Protein AF-A0A358L7J5-F1 (afdb_monomer_lite)

Structure (mmCIF, N/CA/C/O backbone):
data_AF-A0A358L7J5-F1
#
_entry.id   AF-A0A358L7J5-F1
#
loop_
_atom_site.group_PDB
_atom_site.id
_atom_site.type_symbol
_atom_site.label_atom_id
_atom_site.label_alt_id
_atom_site.label_comp_id
_atom_site.label_asym_id
_atom_site.label_entity_id
_atom_site.label_seq_id
_atom_site.pdbx_PDB_ins_code
_atom_site.Cartn_x
_atom_site.Cartn_y
_atom_site.Cartn_z
_atom_site.occupancy
_atom_site.B_iso_or_equiv
_atom_site.auth_seq_id
_atom_site.auth_comp_id
_atom_site.auth_asym_id
_atom_site.auth_atom_id
_atom_site.pdbx_PDB_model_num
ATOM 1 N N . MET A 1 1 ? -16.372 6.024 30.060 1.00 62.66 1 MET A N 1
ATOM 2 C CA . MET A 1 1 ? -15.528 6.990 29.310 1.00 62.66 1 MET A CA 1
ATOM 3 C C . MET A 1 1 ? -14.377 6.306 28.576 1.00 62.66 1 MET A C 1
ATOM 5 O O . MET A 1 1 ? -14.178 6.604 27.405 1.00 62.66 1 MET A O 1
ATOM 9 N N . LEU A 1 2 ? -13.693 5.339 29.203 1.00 69.06 2 LEU A N 1
ATOM 10 C CA . LEU A 1 2 ? -12.608 4.554 28.590 1.00 69.06 2 LEU A CA 1
ATOM 11 C C . LEU A 1 2 ? -12.988 3.909 27.237 1.00 69.06 2 LEU A C 1
ATOM 13 O O . LEU A 1 2 ? -12.224 3.979 26.281 1.00 69.06 2 LEU A O 1
ATOM 17 N N . SER A 1 3 ? -14.206 3.363 27.122 1.00 75.69 3 SER A N 1
ATOM 18 C CA . SER A 1 3 ? -14.709 2.746 25.882 1.00 75.69 3 SER A CA 1
ATOM 19 C C . SER A 1 3 ? -14.822 3.724 24.706 1.00 75.69 3 SER A C 1
ATOM 21 O O . SER A 1 3 ? -14.524 3.352 23.574 1.00 75.69 3 SER A O 1
ATOM 23 N N . LYS A 1 4 ? -15.191 4.990 24.958 1.00 81.50 4 LYS A N 1
ATOM 24 C CA . LYS A 1 4 ? -15.222 6.043 23.927 1.00 81.50 4 LYS A CA 1
ATOM 25 C C . LYS A 1 4 ? -13.815 6.376 23.436 1.00 81.50 4 LYS A C 1
ATOM 27 O O . LYS A 1 4 ? -13.624 6.485 22.232 1.00 81.50 4 LYS A O 1
ATOM 32 N N . ILE A 1 5 ? -12.845 6.486 24.347 1.00 84.44 5 ILE A N 1
ATOM 33 C CA . ILE A 1 5 ? -11.447 6.801 24.011 1.00 84.44 5 ILE A CA 1
ATOM 34 C C . ILE A 1 5 ? -10.820 5.665 23.195 1.00 84.44 5 ILE A C 1
ATOM 36 O O . ILE A 1 5 ? -10.238 5.920 22.147 1.00 84.44 5 ILE A O 1
ATOM 40 N N . ILE A 1 6 ? -11.013 4.408 23.607 1.00 81.88 6 ILE A N 1
ATOM 41 C CA . ILE A 1 6 ? -10.518 3.232 22.869 1.00 81.88 6 ILE A CA 1
ATOM 42 C C . ILE A 1 6 ? -11.108 3.180 21.454 1.00 81.88 6 ILE A C 1
ATOM 44 O O . ILE A 1 6 ? -10.398 2.878 20.494 1.00 81.88 6 ILE A O 1
ATOM 48 N N . ARG A 1 7 ? -12.398 3.503 21.303 1.00 82.00 7 ARG A N 1
ATOM 49 C CA . ARG A 1 7 ? -13.056 3.551 19.992 1.00 82.00 7 ARG A CA 1
ATOM 50 C C . ARG A 1 7 ? -12.488 4.664 19.105 1.00 82.00 7 ARG A C 1
ATOM 52 O O . ARG A 1 7 ? -12.294 4.450 17.913 1.00 82.00 7 ARG A O 1
ATOM 59 N N . LEU A 1 8 ? -12.180 5.819 19.693 1.00 83.88 8 LEU A N 1
ATOM 60 C CA . LEU A 1 8 ? -11.589 6.961 18.992 1.00 83.88 8 LEU A CA 1
ATOM 61 C C . LEU A 1 8 ? -10.160 6.668 18.520 1.00 83.88 8 LEU A C 1
ATOM 63 O O . LEU A 1 8 ? -9.844 6.889 17.357 1.00 83.88 8 LEU A O 1
ATOM 67 N N . VAL A 1 9 ? -9.325 6.099 19.393 1.00 84.06 9 VAL A N 1
ATOM 68 C CA . VAL A 1 9 ? -7.949 5.699 19.056 1.00 84.06 9 VAL A CA 1
ATOM 69 C C . VAL A 1 9 ? -7.947 4.644 17.951 1.00 84.06 9 VAL A C 1
ATOM 71 O O . VAL A 1 9 ? -7.150 4.730 17.023 1.00 84.06 9 VAL A O 1
ATOM 74 N N . ARG A 1 10 ? -8.873 3.680 17.990 1.00 79.81 10 ARG A N 1
ATOM 75 C CA . ARG A 1 10 ? -8.996 2.661 16.939 1.00 79.81 10 ARG A CA 1
ATOM 76 C C . ARG A 1 10 ? -9.351 3.266 15.577 1.00 79.81 10 ARG A C 1
ATOM 78 O O . ARG A 1 10 ? -8.755 2.872 14.581 1.00 79.81 10 ARG A O 1
ATOM 85 N N . LYS A 1 11 ? -10.273 4.236 15.538 1.00 81.56 11 LYS A N 1
ATOM 86 C CA . LYS A 1 11 ? -10.601 4.975 14.308 1.00 81.56 11 LYS A CA 1
ATOM 87 C C . LYS A 1 11 ? -9.413 5.771 13.784 1.00 81.56 11 LYS A C 1
ATOM 89 O O . LYS A 1 11 ? -9.110 5.683 12.602 1.00 81.56 11 LY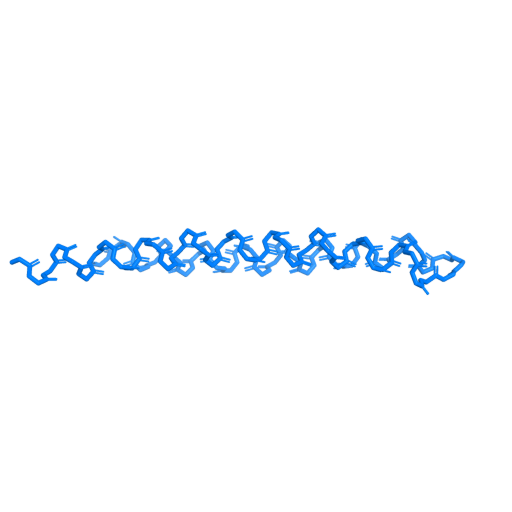S A O 1
ATOM 94 N N . LEU A 1 12 ? -8.707 6.469 14.672 1.00 84.75 12 LEU A N 1
ATOM 95 C CA . LEU A 1 12 ? -7.513 7.225 14.308 1.00 84.75 12 LEU A CA 1
ATOM 96 C C . LEU A 1 12 ? -6.436 6.313 13.705 1.00 84.75 12 LEU A C 1
ATOM 98 O O . LEU A 1 12 ? -5.874 6.632 12.665 1.00 84.75 12 LEU A O 1
ATOM 102 N N . ILE A 1 13 ? -6.178 5.151 14.314 1.00 82.94 13 ILE A N 1
ATOM 103 C CA . ILE A 1 13 ? -5.221 4.169 13.782 1.00 82.94 13 ILE A CA 1
ATOM 104 C C . ILE A 1 13 ? -5.669 3.666 12.405 1.00 82.94 13 ILE A C 1
ATOM 106 O O . ILE A 1 13 ? -4.838 3.555 11.508 1.00 82.94 13 ILE A O 1
ATOM 110 N N . ALA A 1 14 ? -6.963 3.394 12.212 1.00 79.81 14 ALA A N 1
ATOM 111 C CA . ALA A 1 14 ? -7.488 2.962 10.919 1.00 79.81 14 ALA A CA 1
ATOM 112 C C . ALA A 1 14 ? -7.276 4.032 9.831 1.00 79.81 14 ALA A C 1
ATOM 114 O O . ALA A 1 14 ? -6.716 3.723 8.780 1.00 79.81 14 ALA A O 1
ATOM 115 N N . GLU A 1 15 ? -7.620 5.292 10.103 1.00 82.56 15 GLU A N 1
ATOM 116 C CA . GLU A 1 15 ? -7.426 6.404 9.162 1.00 82.56 15 GLU A CA 1
ATOM 117 C C . GLU A 1 15 ? -5.945 6.654 8.85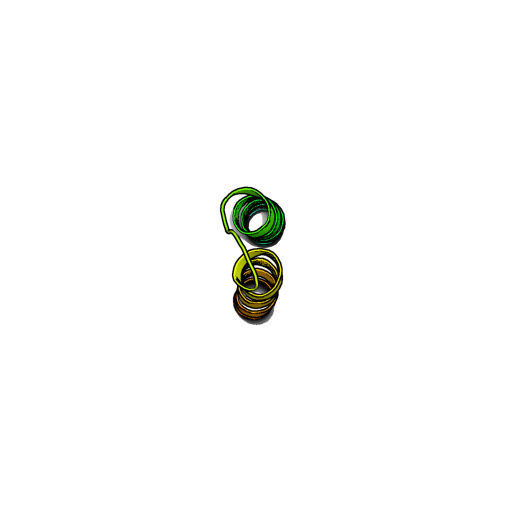2 1.00 82.56 15 GLU A C 1
ATOM 119 O O . GLU A 1 15 ? -5.558 6.728 7.684 1.00 82.56 15 GLU A O 1
ATOM 124 N N . VAL A 1 16 ? -5.098 6.712 9.884 1.00 86.62 16 VAL A N 1
ATOM 125 C CA . VAL A 1 16 ? -3.652 6.918 9.724 1.00 86.62 16 VAL A CA 1
ATOM 126 C C . VAL A 1 16 ? -3.027 5.758 8.951 1.00 86.62 16 VAL A C 1
ATOM 128 O O . VAL A 1 16 ? -2.228 5.992 8.049 1.00 86.62 16 VAL A O 1
ATOM 131 N N . SER A 1 17 ? -3.415 4.512 9.235 1.00 83.62 17 SER A N 1
ATOM 132 C CA . SER A 1 17 ? -2.894 3.344 8.518 1.00 83.62 17 SER A CA 1
ATOM 133 C C . SER A 1 17 ? -3.266 3.356 7.032 1.00 83.62 17 SER A C 1
ATOM 135 O O . SER A 1 17 ? -2.404 3.108 6.192 1.00 83.62 17 SER A O 1
ATOM 137 N N . GLY A 1 18 ? -4.506 3.720 6.687 1.00 84.12 18 GLY A N 1
ATOM 138 C CA . GLY A 1 18 ? -4.931 3.867 5.295 1.00 84.12 18 GLY A CA 1
ATOM 139 C C . GLY A 1 18 ? -4.170 4.982 4.575 1.00 84.12 18 GLY A C 1
ATOM 140 O O . GLY A 1 18 ? -3.693 4.782 3.457 1.00 84.12 18 GLY A O 1
ATOM 141 N N . GLY A 1 19 ? -3.989 6.127 5.238 1.00 88.00 19 GLY A N 1
ATOM 142 C CA . GLY A 1 19 ? -3.206 7.245 4.710 1.00 88.00 19 GLY A CA 1
ATOM 143 C C . GLY A 1 19 ? -1.732 6.895 4.486 1.00 88.00 19 GLY A C 1
ATOM 144 O O . GLY A 1 19 ? -1.171 7.235 3.445 1.00 88.00 19 GLY A O 1
ATOM 145 N N . LEU A 1 20 ? -1.114 6.160 5.416 1.00 90.25 20 LEU A N 1
ATOM 146 C CA . LEU A 1 20 ? 0.272 5.697 5.297 1.00 90.25 20 LEU A CA 1
ATOM 147 C C . LEU A 1 20 ? 0.458 4.724 4.130 1.00 90.25 20 LEU A C 1
ATOM 149 O O . LEU A 1 20 ? 1.444 4.835 3.405 1.00 90.25 20 LEU A O 1
ATOM 153 N N . VAL A 1 21 ? -0.492 3.809 3.912 1.00 90.81 21 VAL A N 1
ATOM 154 C CA . VAL A 1 21 ? -0.455 2.897 2.760 1.00 90.81 21 VAL A CA 1
ATOM 155 C C . VAL A 1 21 ? -0.499 3.691 1.455 1.00 90.81 21 VAL A C 1
ATOM 157 O O . VAL A 1 21 ? 0.341 3.473 0.588 1.00 90.81 21 VAL A O 1
ATOM 160 N N . LEU A 1 22 ? -1.408 4.661 1.326 1.00 90.88 22 LEU A N 1
ATOM 161 C CA . LEU A 1 22 ? -1.495 5.493 0.121 1.00 90.88 22 LEU A CA 1
ATOM 162 C C . LEU A 1 22 ? -0.214 6.309 -0.116 1.00 90.88 22 LEU A C 1
ATOM 164 O O . LEU A 1 22 ? 0.304 6.319 -1.232 1.00 90.88 22 LEU A O 1
ATOM 168 N N . MET A 1 23 ? 0.337 6.930 0.931 1.00 95.00 23 MET A N 1
ATOM 169 C CA . MET A 1 23 ? 1.624 7.637 0.878 1.00 95.00 23 MET A CA 1
ATOM 170 C C . MET A 1 23 ? 2.761 6.730 0.392 1.00 95.00 23 MET A C 1
ATOM 172 O O . MET A 1 23 ? 3.523 7.111 -0.501 1.00 95.00 23 MET A O 1
ATOM 176 N N . ALA A 1 24 ? 2.864 5.520 0.947 1.00 94.56 24 ALA A N 1
ATOM 177 C CA . ALA A 1 24 ? 3.891 4.553 0.574 1.00 94.56 24 ALA A CA 1
ATOM 178 C C . ALA A 1 24 ? 3.748 4.097 -0.885 1.00 94.56 24 ALA A C 1
ATOM 180 O O . ALA A 1 24 ? 4.750 3.978 -1.586 1.00 94.56 24 ALA A O 1
ATOM 181 N N . VAL A 1 25 ? 2.518 3.901 -1.365 1.00 96.00 25 VAL A N 1
ATOM 182 C CA . VAL A 1 25 ? 2.242 3.515 -2.756 1.00 96.00 25 VAL A CA 1
ATOM 183 C C . VAL A 1 25 ? 2.641 4.620 -3.722 1.00 96.00 25 VAL A C 1
ATOM 185 O O . VAL A 1 25 ? 3.382 4.359 -4.664 1.00 96.00 25 VAL A O 1
ATOM 188 N N . VAL A 1 26 ? 2.214 5.860 -3.473 1.00 96.19 26 VAL A N 1
ATOM 189 C CA . VAL A 1 26 ? 2.567 7.006 -4.326 1.00 96.19 26 VAL A CA 1
ATOM 190 C C . VAL A 1 26 ? 4.082 7.207 -4.364 1.00 96.19 26 VAL A C 1
ATOM 192 O O . VAL A 1 26 ? 4.666 7.339 -5.440 1.00 96.19 26 VAL A O 1
ATOM 195 N N . THR A 1 27 ? 4.732 7.157 -3.201 1.00 96.94 27 THR A N 1
ATOM 196 C CA . THR A 1 27 ? 6.191 7.282 -3.101 1.00 96.94 27 THR A CA 1
ATOM 197 C C . THR A 1 27 ? 6.892 6.135 -3.830 1.00 96.94 27 THR A C 1
ATOM 199 O O . THR A 1 27 ? 7.814 6.368 -4.607 1.00 96.94 27 THR A O 1
ATOM 202 N N . GLY A 1 28 ? 6.432 4.897 -3.645 1.00 96.00 28 GLY A N 1
ATOM 203 C CA . GLY A 1 28 ? 7.000 3.719 -4.295 1.00 96.00 28 GLY A CA 1
ATOM 204 C C . GLY A 1 28 ? 6.849 3.743 -5.817 1.00 96.00 28 GLY A C 1
ATOM 205 O O . GLY A 1 28 ? 7.794 3.399 -6.519 1.00 96.00 28 GLY A 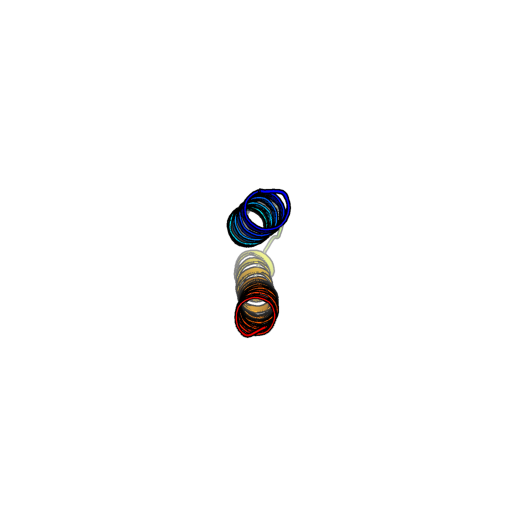O 1
ATOM 206 N N . ILE A 1 29 ? 5.707 4.207 -6.335 1.00 96.88 29 ILE A N 1
ATOM 207 C CA . ILE A 1 29 ? 5.476 4.434 -7.772 1.00 96.88 29 ILE A CA 1
ATOM 208 C C . ILE A 1 29 ? 6.498 5.435 -8.306 1.00 96.88 29 ILE A C 1
ATOM 210 O O . ILE A 1 29 ? 7.142 5.178 -9.322 1.00 96.88 29 ILE A O 1
ATOM 214 N N . PHE A 1 30 ? 6.680 6.557 -7.608 1.00 96.38 30 PHE A N 1
ATOM 215 C CA . PHE A 1 30 ? 7.608 7.601 -8.025 1.00 96.38 30 PHE A CA 1
ATOM 216 C C . PHE A 1 30 ? 9.059 7.105 -8.037 1.00 96.38 30 PHE A C 1
ATOM 218 O O . PHE A 1 30 ? 9.778 7.307 -9.017 1.00 96.38 30 PHE A O 1
ATOM 225 N N . LEU A 1 31 ? 9.480 6.384 -6.995 1.00 95.88 31 LEU A N 1
ATOM 226 C CA . LEU A 1 31 ? 10.811 5.778 -6.926 1.00 95.88 31 LEU A CA 1
ATOM 227 C C . LEU A 1 31 ? 11.004 4.725 -8.023 1.00 95.88 31 LEU A C 1
ATOM 229 O O . LEU A 1 31 ? 12.004 4.753 -8.734 1.00 95.88 31 LEU A O 1
ATOM 233 N N . ALA A 1 32 ? 10.026 3.844 -8.235 1.00 95.50 32 ALA A N 1
ATOM 234 C CA . ALA A 1 32 ? 10.101 2.818 -9.269 1.00 95.50 32 ALA A CA 1
ATOM 235 C C . ALA A 1 32 ? 10.142 3.407 -10.691 1.00 95.50 32 ALA A C 1
ATOM 237 O O . ALA A 1 32 ? 10.752 2.808 -11.574 1.00 95.50 32 ALA A O 1
ATOM 238 N N . ALA A 1 33 ? 9.533 4.574 -10.913 1.00 93.38 33 ALA A N 1
ATOM 239 C CA . ALA A 1 33 ? 9.539 5.274 -12.198 1.00 93.38 33 ALA A CA 1
ATOM 240 C C . ALA A 1 33 ? 10.799 6.122 -12.438 1.00 93.38 33 ALA A C 1
ATOM 242 O O . ALA A 1 33 ? 11.067 6.515 -13.576 1.00 93.38 33 ALA A O 1
ATOM 243 N N . THR A 1 34 ? 11.542 6.468 -11.387 1.00 94.31 34 THR A N 1
ATOM 244 C CA . THR A 1 34 ? 12.729 7.337 -11.477 1.00 94.31 34 THR A CA 1
ATOM 245 C C . THR A 1 34 ? 14.038 6.562 -11.379 1.00 94.31 34 THR A C 1
ATOM 247 O O . THR A 1 34 ? 15.004 6.954 -12.022 1.00 94.31 34 THR A O 1
ATOM 250 N N . LEU A 1 35 ? 14.064 5.461 -10.625 1.00 95.75 35 LEU A N 1
ATOM 251 C CA . LEU A 1 35 ? 15.268 4.661 -10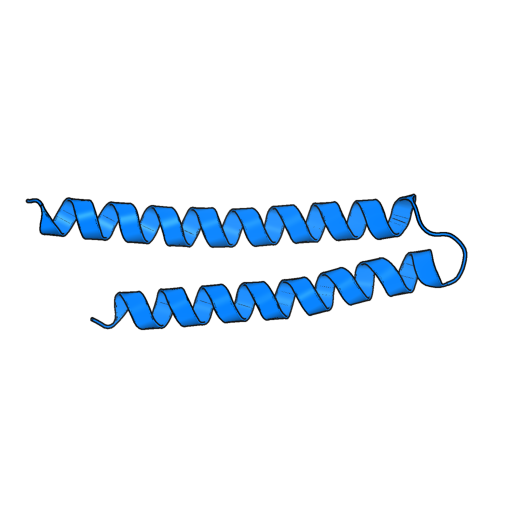.387 1.00 95.75 35 LEU A CA 1
ATOM 252 C C . LEU A 1 35 ? 15.440 3.485 -11.357 1.00 95.75 35 LEU A C 1
ATOM 254 O O . LEU A 1 35 ? 16.544 2.964 -11.473 1.00 95.75 35 LEU A O 1
ATOM 258 N N . ASN A 1 36 ? 14.374 3.043 -12.034 1.00 94.38 36 ASN A N 1
ATOM 259 C CA . ASN A 1 36 ? 14.461 1.954 -13.010 1.00 94.38 36 ASN A CA 1
ATOM 260 C C . ASN A 1 36 ? 14.624 2.477 -14.441 1.00 94.38 36 ASN A C 1
ATOM 262 O O . ASN A 1 36 ? 14.073 3.513 -14.818 1.00 94.38 36 ASN A O 1
ATOM 266 N N . GLU A 1 37 ? 15.298 1.682 -15.268 1.00 92.88 37 GLU A N 1
ATOM 267 C CA . GLU A 1 37 ? 15.524 1.949 -16.688 1.00 92.88 37 GLU A CA 1
ATOM 268 C C . GLU A 1 37 ? 14.732 0.985 -17.588 1.00 92.88 37 GLU A C 1
ATOM 270 O O . GLU A 1 37 ? 14.206 -0.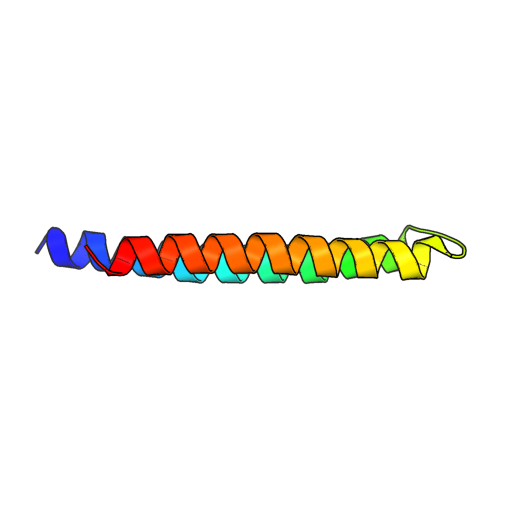045 -17.148 1.00 92.88 37 GLU A O 1
ATOM 275 N N . GLY A 1 38 ? 14.625 1.330 -18.874 1.00 93.00 38 GLY A N 1
ATOM 276 C CA . GLY A 1 38 ? 13.949 0.504 -19.875 1.00 93.00 38 GLY A CA 1
ATOM 277 C C . GLY A 1 38 ? 12.488 0.195 -19.521 1.00 93.00 38 GLY A C 1
ATOM 278 O O . GLY A 1 38 ? 11.763 1.038 -18.993 1.00 93.00 38 GLY A O 1
ATOM 279 N N . ALA A 1 39 ? 12.042 -1.033 -19.800 1.00 92.50 39 ALA A N 1
ATOM 280 C CA . ALA A 1 39 ? 10.664 -1.462 -19.541 1.00 92.50 39 ALA A CA 1
ATOM 281 C C . ALA A 1 39 ? 10.291 -1.458 -18.044 1.00 92.50 39 ALA A C 1
ATOM 283 O O . ALA A 1 39 ? 9.132 -1.226 -17.690 1.00 92.50 39 ALA A O 1
ATOM 284 N N . MET A 1 40 ? 11.266 -1.654 -17.148 1.00 94.19 40 MET A N 1
ATOM 285 C CA . MET A 1 40 ? 11.031 -1.681 -15.699 1.00 94.19 40 MET A CA 1
ATOM 286 C C . MET A 1 40 ? 10.616 -0.322 -15.137 1.00 94.19 40 MET A C 1
ATOM 288 O O . MET A 1 40 ? 9.938 -0.271 -14.112 1.00 94.19 40 MET A O 1
ATOM 292 N N . ARG A 1 41 ? 10.921 0.769 -15.849 1.00 93.44 41 ARG A N 1
ATOM 293 C CA . ARG A 1 41 ? 10.437 2.115 -15.525 1.00 93.44 41 ARG A CA 1
ATOM 294 C C . ARG A 1 41 ? 8.911 2.235 -15.565 1.00 93.44 41 ARG A C 1
ATOM 296 O O . ARG A 1 41 ? 8.353 3.090 -14.888 1.00 93.44 41 ARG A O 1
ATOM 303 N N . ILE A 1 42 ? 8.239 1.385 -16.345 1.00 93.44 42 ILE A N 1
ATOM 304 C CA . ILE A 1 42 ? 6.773 1.347 -16.472 1.00 93.44 42 ILE A CA 1
ATOM 305 C C . ILE A 1 42 ? 6.195 0.179 -15.664 1.00 93.44 42 ILE A C 1
ATOM 307 O O . ILE A 1 42 ? 5.220 0.347 -14.932 1.00 93.44 42 ILE A O 1
ATOM 311 N N . ILE A 1 43 ? 6.820 -0.999 -15.754 1.00 95.44 43 ILE A N 1
ATOM 312 C CA . ILE A 1 43 ? 6.353 -2.213 -15.069 1.00 95.44 43 ILE A CA 1
ATOM 313 C C . ILE A 1 43 ? 6.478 -2.074 -13.545 1.00 95.44 43 ILE A C 1
ATOM 315 O O . ILE A 1 43 ? 5.557 -2.445 -12.822 1.00 95.44 43 ILE A O 1
ATOM 319 N N . GLY A 1 44 ? 7.578 -1.504 -13.044 1.00 95.38 44 GLY A N 1
ATOM 320 C CA . GLY A 1 44 ? 7.815 -1.317 -11.611 1.00 95.38 44 GLY A CA 1
ATOM 321 C C . GLY A 1 44 ? 6.696 -0.528 -10.919 1.00 95.38 44 GLY A C 1
ATOM 322 O O . GLY A 1 44 ? 6.082 -1.052 -9.990 1.00 95.38 44 GLY A O 1
ATOM 323 N N . PRO A 1 45 ? 6.357 0.685 -11.390 1.00 97.06 45 PRO A N 1
ATOM 324 C CA . PRO A 1 45 ? 5.228 1.453 -10.866 1.00 97.06 45 PRO A CA 1
ATOM 325 C C . PRO A 1 45 ? 3.888 0.708 -10.900 1.00 97.06 45 PRO A C 1
ATOM 327 O O . PRO A 1 45 ? 3.130 0.774 -9.934 1.00 97.06 45 PRO A O 1
ATOM 330 N N . LEU A 1 46 ? 3.602 -0.039 -11.973 1.00 96.62 46 LEU A N 1
ATOM 331 C CA . LEU A 1 46 ? 2.380 -0.847 -12.078 1.00 96.62 46 LEU A CA 1
ATOM 332 C C . LEU A 1 46 ? 2.328 -1.948 -11.013 1.00 96.62 46 LEU A C 1
ATOM 334 O O . LEU A 1 46 ? 1.289 -2.145 -10.385 1.00 96.62 46 LEU A O 1
ATOM 338 N N . LEU A 1 47 ? 3.445 -2.635 -10.764 1.00 96.31 47 LEU A N 1
ATOM 339 C CA . LEU A 1 47 ? 3.529 -3.646 -9.709 1.00 96.31 47 LEU A CA 1
ATOM 340 C C . LEU A 1 47 ? 3.336 -3.033 -8.319 1.00 96.31 47 LEU A C 1
ATOM 342 O O . LEU A 1 47 ? 2.608 -3.599 -7.503 1.00 96.31 47 LEU A O 1
ATOM 346 N N . VAL A 1 48 ? 3.929 -1.862 -8.061 1.00 97.00 48 VAL A N 1
ATOM 347 C CA . VAL A 1 48 ? 3.735 -1.131 -6.797 1.00 97.00 48 VAL A CA 1
ATOM 348 C C . VAL A 1 48 ? 2.273 -0.730 -6.617 1.00 97.00 48 VAL A C 1
ATOM 350 O O . VAL A 1 48 ? 1.737 -0.874 -5.521 1.00 97.00 48 VAL A O 1
ATOM 353 N N . LEU A 1 49 ? 1.602 -0.280 -7.680 1.00 94.94 49 LEU A N 1
ATOM 354 C CA . LEU A 1 49 ? 0.182 0.058 -7.637 1.00 94.94 49 LEU A CA 1
ATOM 355 C C . LEU A 1 49 ? -0.682 -1.164 -7.292 1.00 94.94 49 LEU A C 1
ATOM 357 O O . LEU A 1 49 ? -1.541 -1.077 -6.417 1.00 94.94 49 LEU A O 1
ATOM 361 N N . ILE A 1 50 ? -0.439 -2.307 -7.943 1.00 96.38 50 ILE A N 1
ATOM 362 C CA . ILE A 1 50 ? -1.180 -3.553 -7.689 1.00 96.38 50 ILE A CA 1
ATOM 363 C C . ILE A 1 50 ? -0.953 -4.026 -6.250 1.00 96.38 50 ILE A C 1
ATOM 365 O O . ILE A 1 50 ? -1.915 -4.286 -5.529 1.00 96.38 50 ILE A O 1
ATOM 369 N N . ALA A 1 51 ? 0.305 -4.094 -5.806 1.00 95.56 51 ALA A N 1
ATOM 370 C CA . ALA A 1 51 ? 0.637 -4.475 -4.436 1.00 95.56 51 ALA A CA 1
ATOM 371 C C . ALA A 1 51 ? 0.007 -3.510 -3.420 1.00 95.56 51 ALA A C 1
ATOM 373 O O . ALA A 1 51 ? -0.573 -3.938 -2.424 1.00 95.56 51 ALA A O 1
ATOM 374 N N . GLY A 1 52 ? 0.051 -2.212 -3.715 1.00 93.94 52 GLY A N 1
ATOM 375 C CA . GLY A 1 52 ? -0.574 -1.155 -2.938 1.00 93.94 52 GLY A CA 1
ATOM 376 C C . GLY A 1 52 ? -2.078 -1.320 -2.773 1.00 93.94 52 GLY A C 1
ATOM 377 O O . GLY A 1 52 ? -2.584 -1.232 -1.658 1.00 93.94 52 GLY A O 1
ATOM 378 N N . LEU A 1 53 ? -2.786 -1.608 -3.866 1.00 93.00 53 LEU A N 1
ATOM 379 C CA . LEU A 1 53 ? -4.227 -1.868 -3.861 1.00 93.00 53 LEU A CA 1
ATOM 380 C C . LEU A 1 53 ? -4.582 -3.110 -3.045 1.00 93.00 53 LEU A C 1
ATOM 382 O O . LEU A 1 53 ? -5.546 -3.078 -2.284 1.00 93.00 53 LEU A O 1
ATOM 386 N N . VAL A 1 54 ? -3.796 -4.184 -3.160 1.00 94.00 54 VAL A N 1
ATOM 387 C CA . VAL A 1 54 ? -3.995 -5.397 -2.354 1.00 94.00 54 VAL A CA 1
ATOM 388 C C . VAL A 1 54 ? -3.825 -5.080 -0.869 1.00 94.00 54 VAL A C 1
ATOM 390 O O . VAL A 1 54 ? -4.701 -5.405 -0.071 1.00 94.00 54 VAL A O 1
ATOM 393 N N . VAL A 1 55 ? -2.740 -4.398 -0.491 1.00 91.81 55 VAL A N 1
ATOM 394 C CA . VAL A 1 55 ? -2.480 -4.023 0.908 1.00 91.81 55 VAL A CA 1
ATOM 395 C C . VAL A 1 55 ? -3.562 -3.082 1.438 1.00 91.81 55 VAL A C 1
ATOM 397 O O . VAL A 1 55 ? -4.055 -3.301 2.542 1.00 91.81 55 VAL A O 1
ATOM 400 N N . TYR A 1 56 ? -3.973 -2.085 0.652 1.00 88.06 56 TYR A N 1
ATOM 401 C CA . TYR A 1 56 ? -5.033 -1.146 1.019 1.00 88.06 56 TYR A CA 1
ATOM 402 C C . TYR A 1 56 ? -6.392 -1.838 1.191 1.00 88.06 56 TYR A C 1
ATOM 404 O O . TYR A 1 56 ? -7.116 -1.584 2.152 1.00 88.06 56 TYR A O 1
ATOM 412 N N . GLY A 1 57 ? -6.736 -2.761 0.289 1.00 85.81 57 GLY A N 1
ATOM 413 C CA . GLY A 1 57 ? -7.947 -3.568 0.406 1.00 85.81 57 GLY A CA 1
ATOM 414 C C . GLY A 1 57 ? -7.936 -4.438 1.664 1.00 85.81 57 GLY A C 1
ATOM 415 O O . GLY A 1 57 ? -8.936 -4.516 2.374 1.00 85.81 57 GLY A O 1
ATOM 416 N N . LEU A 1 58 ? -6.793 -5.044 1.996 1.00 87.31 58 LEU A N 1
ATOM 417 C CA . LEU A 1 58 ? -6.644 -5.835 3.218 1.00 87.31 58 LEU A CA 1
ATOM 418 C C . LEU A 1 58 ? -6.758 -4.977 4.484 1.00 87.31 58 LEU A C 1
ATOM 420 O O . LEU A 1 58 ? -7.469 -5.373 5.409 1.00 87.31 58 LEU A O 1
ATOM 424 N N . THR A 1 59 ? -6.118 -3.803 4.542 1.00 83.31 59 THR A N 1
ATOM 425 C CA . THR A 1 59 ? -6.255 -2.892 5.692 1.00 83.31 59 THR A CA 1
ATOM 426 C C . THR A 1 59 ? -7.688 -2.399 5.851 1.00 83.31 59 THR A C 1
ATOM 428 O O . THR A 1 59 ? -8.184 -2.360 6.978 1.00 83.31 59 THR A O 1
ATOM 431 N N . TYR A 1 60 ? -8.388 -2.119 4.748 1.00 80.19 60 TYR A N 1
ATOM 432 C CA . TYR A 1 60 ? -9.807 -1.770 4.775 1.00 80.19 60 TYR A CA 1
ATOM 433 C C . TYR A 1 60 ? -10.672 -2.904 5.347 1.00 80.19 60 TYR A C 1
ATOM 435 O O . TYR A 1 60 ? -11.442 -2.677 6.278 1.00 80.19 60 TYR A O 1
ATOM 443 N N . LEU A 1 61 ? -10.498 -4.144 4.873 1.00 80.56 61 LEU A N 1
ATOM 444 C CA . LEU A 1 61 ? -11.253 -5.304 5.370 1.00 80.56 61 LEU A CA 1
ATOM 445 C C . LEU A 1 61 ? -10.992 -5.592 6.858 1.00 80.56 61 LEU A C 1
ATOM 447 O O . LEU A 1 61 ? -11.898 -6.006 7.587 1.00 80.56 61 LEU A O 1
ATOM 451 N N . ILE A 1 62 ? -9.759 -5.380 7.324 1.00 76.31 62 ILE A N 1
ATOM 452 C CA . ILE A 1 62 ? -9.402 -5.517 8.742 1.00 76.31 62 ILE A CA 1
ATOM 453 C C . ILE A 1 62 ? -10.089 -4.427 9.570 1.00 76.31 62 ILE A C 1
ATOM 455 O O . ILE A 1 62 ? -10.660 -4.731 10.621 1.00 76.31 62 ILE A O 1
ATOM 459 N N . ALA A 1 63 ? -10.070 -3.180 9.095 1.00 69.88 63 ALA A N 1
ATOM 460 C CA . ALA A 1 63 ? -10.735 -2.067 9.761 1.00 69.88 63 ALA A CA 1
ATOM 461 C C . ALA A 1 63 ? -12.257 -2.278 9.829 1.00 69.88 63 ALA A C 1
ATOM 463 O O . ALA A 1 63 ? -12.849 -2.109 10.894 1.00 69.88 63 ALA A O 1
ATOM 464 N N . GLU A 1 64 ? -12.879 -2.740 8.741 1.00 68.12 64 GLU A N 1
ATOM 465 C CA . GLU A 1 64 ? -14.317 -3.011 8.684 1.00 68.12 64 GLU A CA 1
ATOM 466 C C . GLU A 1 64 ? -14.725 -4.145 9.640 1.00 68.12 64 GLU A C 1
ATOM 468 O O . GLU A 1 64 ? -15.706 -4.026 10.377 1.00 68.12 64 GLU A O 1
ATOM 473 N N . LYS A 1 65 ? -13.942 -5.233 9.709 1.00 60.53 65 LYS A N 1
ATOM 474 C CA . LYS A 1 65 ? -14.168 -6.298 10.703 1.00 60.53 65 LYS A CA 1
ATOM 475 C C . LYS A 1 65 ? -14.020 -5.799 12.138 1.00 60.53 65 LYS A C 1
ATOM 477 O O . LYS A 1 65 ? -14.736 -6.279 13.015 1.00 60.53 65 LYS A O 1
ATOM 482 N N . ALA A 1 66 ? -13.096 -4.875 12.389 1.00 58.09 66 ALA A N 1
ATOM 483 C CA . ALA A 1 66 ? -12.860 -4.334 13.720 1.00 58.09 66 ALA A CA 1
ATOM 484 C C . ALA A 1 66 ? -13.985 -3.403 14.208 1.00 58.09 66 ALA A C 1
ATOM 486 O O . ALA A 1 66 ? -14.122 -3.251 15.419 1.00 58.09 66 ALA A O 1
ATOM 487 N N . ASP A 1 67 ? -14.777 -2.815 13.303 1.00 57.91 67 ASP A N 1
ATOM 488 C CA . ASP A 1 67 ? -15.875 -1.893 13.643 1.00 57.91 67 ASP A CA 1
ATOM 489 C C . ASP A 1 67 ? -17.231 -2.611 13.850 1.00 57.91 67 ASP A C 1
ATOM 491 O O . ASP A 1 67 ? -18.150 -2.039 14.433 1.00 57.91 67 ASP A O 1
ATOM 495 N N . ARG A 1 68 ? -17.360 -3.887 13.435 1.00 57.28 68 ARG A N 1
ATOM 496 C CA . ARG A 1 68 ? -18.574 -4.717 13.627 1.00 57.28 68 ARG A CA 1
ATOM 497 C C . ARG A 1 68 ? -18.705 -5.373 15.019 1.00 57.28 68 ARG A C 1
ATOM 499 O O . ARG A 1 68 ? -19.688 -6.080 15.236 1.00 57.28 68 ARG A O 1
ATOM 506 N N . ARG A 1 69 ? -17.746 -5.192 15.938 1.00 49.12 69 ARG A N 1
ATOM 507 C CA . ARG A 1 69 ? -17.762 -5.761 17.305 1.00 49.12 69 ARG A CA 1
ATOM 508 C C . ARG A 1 69 ? -17.897 -4.699 18.389 1.00 49.12 69 ARG A C 1
ATOM 510 O O . ARG A 1 69 ? -17.149 -3.700 18.332 1.00 49.12 69 ARG A O 1
#

Radius of gyration: 16.23 Å; chains: 1; bounding box: 34×14×49 Å

pLDDT: mean 86.19, std 11.47, range [49.12, 97.06]

Fol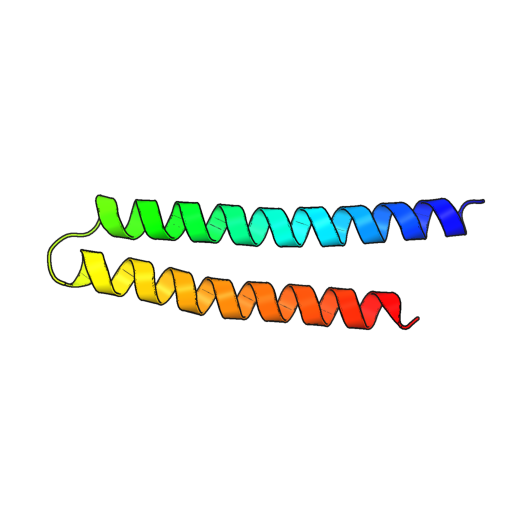dseek 3Di:
DVVVVVVVVLVVCLVVVLVVLVVCLVVQLVCQLPVDDDPSNPVRNVVSVVVSVVVNVVSVVVSVVVVVD

Sequence (69 aa):
MLSKIIRLVRKLIAEVSGGLVLMAVVTGIFLAATLNEGAMRIIGPLLVLIAGLVVYGLTYLIAEKADRR

Secondary structure (DSSP, 8-state):
-HHHHHHHHHHHHHHHHHHHHHHHHHHHHHHHHHH--TTHHHHHHHHHHHHHHHHHHHHHHHHHHHH--